Protein AF-A0A1F4JXQ1-F1 (afdb_monomer)

Nearest PDB structures (foldseek):
  8jxk-assembly1_F-2  TM=6.698E-01  e=3.945E+00  Mycobacterium tuberculosis H37Rv

pLDDT: mean 74.4, std 18.92, range [38.19, 95.81]

Mean predicted aligned error: 10.13 Å

Solvent-accessible surface area (backbone atoms only — not comparable to full-atom values): 5603 Å² total; per-residue (Å²): 131,88,80,76,79,72,71,63,56,86,61,72,87,81,35,60,52,52,92,48,87,88,56,76,74,72,78,67,48,40,92,84,55,50,71,39,52,51,43,36,40,54,39,27,51,43,52,54,52,44,55,50,26,51,56,33,46,74,44,90,49,69,68,46,28,52,51,16,55,56,46,44,71,54,41,54,61,49,47,56,49,40,52,58,50,42,72,74,42,47,87,92,70,129

Structure (mmCIF, N/CA/C/O backbone):
data_AF-A0A1F4JXQ1-F1
#
_entry.id   AF-A0A1F4JXQ1-F1
#
loop_
_atom_site.group_PDB
_atom_site.id
_atom_site.type_symbol
_atom_site.label_atom_id
_atom_site.label_alt_id
_atom_site.label_comp_id
_atom_site.label_asym_id
_atom_site.label_entity_id
_atom_site.label_seq_id
_atom_site.pdbx_PDB_ins_code
_atom_site.Cartn_x
_atom_site.Cartn_y
_atom_site.Cartn_z
_atom_site.occupancy
_atom_site.B_iso_or_equiv
_atom_site.auth_seq_id
_atom_site.auth_comp_id
_atom_site.auth_asym_id
_atom_site.auth_atom_id
_atom_site.pdbx_PDB_model_num
ATOM 1 N N . MET A 1 1 ? 37.024 -8.362 -6.086 1.00 39.56 1 MET A N 1
ATOM 2 C CA . MET A 1 1 ? 35.697 -7.782 -5.795 1.00 39.56 1 MET A CA 1
ATOM 3 C C . MET A 1 1 ? 34.737 -8.943 -5.632 1.00 39.56 1 MET A C 1
ATOM 5 O O . MET A 1 1 ? 34.542 -9.677 -6.591 1.00 39.56 1 MET A O 1
ATOM 9 N N . VAL A 1 2 ? 34.265 -9.198 -4.412 1.00 38.19 2 VAL A N 1
ATOM 10 C CA . VAL A 1 2 ? 33.333 -10.301 -4.142 1.00 38.19 2 VAL A CA 1
ATOM 11 C C . VAL A 1 2 ? 31.972 -9.876 -4.679 1.00 38.19 2 VAL A C 1
ATOM 13 O O . VAL A 1 2 ? 31.349 -8.968 -4.140 1.00 38.19 2 VAL A O 1
ATOM 16 N N . SER A 1 3 ? 31.563 -10.480 -5.792 1.00 40.47 3 SER A N 1
ATOM 17 C CA . SER A 1 3 ? 30.215 -10.341 -6.329 1.00 40.47 3 SER A CA 1
ATOM 18 C C . SER A 1 3 ? 29.314 -11.222 -5.470 1.00 40.47 3 SER A C 1
ATOM 20 O O . SER A 1 3 ? 29.279 -12.439 -5.635 1.00 40.47 3 SER A O 1
ATOM 22 N N . THR A 1 4 ? 28.672 -10.635 -4.462 1.00 44.66 4 THR A N 1
ATOM 23 C CA . THR A 1 4 ? 27.606 -11.318 -3.733 1.00 44.66 4 THR A CA 1
ATOM 24 C C . THR A 1 4 ? 26.412 -11.396 -4.673 1.00 44.66 4 THR A C 1
ATOM 26 O O . THR A 1 4 ? 25.685 -10.417 -4.838 1.00 44.66 4 THR A O 1
ATOM 29 N N . THR A 1 5 ? 26.232 -12.546 -5.318 1.00 49.28 5 THR A N 1
ATOM 30 C CA . THR A 1 5 ? 24.953 -12.960 -5.896 1.00 49.28 5 THR A CA 1
ATOM 31 C C . THR A 1 5 ? 23.957 -13.040 -4.747 1.00 49.28 5 THR A C 1
ATOM 33 O O . THR A 1 5 ? 23.841 -14.075 -4.093 1.00 49.28 5 THR A O 1
ATOM 36 N N . ALA A 1 6 ? 23.337 -11.905 -4.423 1.00 54.12 6 ALA A N 1
ATOM 37 C CA . ALA A 1 6 ? 22.273 -11.841 -3.441 1.00 54.12 6 ALA A CA 1
ATOM 38 C C . ALA A 1 6 ? 21.152 -12.743 -3.958 1.00 54.12 6 ALA A C 1
ATOM 40 O O . ALA A 1 6 ? 20.567 -12.482 -5.010 1.00 54.12 6 ALA A O 1
ATOM 41 N N . GLU A 1 7 ? 20.941 -13.856 -3.264 1.00 45.72 7 GLU A N 1
ATOM 42 C CA . GLU A 1 7 ? 19.823 -14.757 -3.499 1.00 45.72 7 GLU A CA 1
ATOM 43 C C . GLU A 1 7 ? 18.532 -13.917 -3.567 1.00 45.72 7 GLU A C 1
ATOM 45 O O . GLU A 1 7 ? 18.373 -13.020 -2.731 1.00 45.72 7 GLU A O 1
ATOM 50 N N . PRO A 1 8 ? 17.646 -14.121 -4.566 1.00 50.62 8 PRO A N 1
ATOM 51 C CA . PRO A 1 8 ? 16.440 -13.313 -4.695 1.00 50.62 8 PRO A CA 1
ATOM 52 C C . PRO A 1 8 ? 15.662 -13.370 -3.385 1.00 50.62 8 PRO A C 1
ATOM 54 O O . PRO A 1 8 ? 15.271 -14.452 -2.939 1.00 50.62 8 PRO A O 1
ATOM 57 N N . ILE A 1 9 ? 15.467 -12.212 -2.754 1.00 52.69 9 ILE A N 1
ATOM 58 C CA . ILE A 1 9 ? 14.721 -12.124 -1.503 1.00 52.69 9 ILE A CA 1
ATOM 59 C C . ILE A 1 9 ? 13.296 -12.566 -1.832 1.00 52.69 9 ILE A C 1
ATOM 61 O O . ILE A 1 9 ? 12.572 -11.885 -2.559 1.00 52.69 9 ILE A O 1
ATOM 65 N N . ARG A 1 10 ? 12.914 -13.753 -1.352 1.00 49.12 10 ARG A N 1
ATOM 66 C CA . ARG A 1 10 ? 11.554 -14.268 -1.497 1.00 49.12 10 ARG A CA 1
ATOM 67 C C . ARG A 1 10 ? 10.628 -13.376 -0.688 1.00 49.12 10 ARG A C 1
ATOM 69 O O . ARG A 1 10 ? 10.640 -13.436 0.538 1.00 49.12 10 ARG A O 1
ATOM 76 N N . LEU A 1 11 ? 9.848 -12.559 -1.380 1.00 51.19 11 LEU A N 1
ATOM 77 C CA . LEU A 1 11 ? 8.803 -11.757 -0.767 1.00 51.19 11 LEU A CA 1
ATOM 78 C C . LEU A 1 11 ? 7.439 -12.404 -0.931 1.00 51.19 11 LEU A C 1
ATOM 80 O O . LEU A 1 11 ? 7.178 -13.110 -1.907 1.00 51.19 11 LEU A O 1
ATOM 84 N N . ASP A 1 12 ? 6.607 -12.153 0.076 1.00 51.72 12 ASP A N 1
ATOM 85 C CA . ASP A 1 12 ? 5.267 -12.688 0.244 1.00 51.72 12 ASP A CA 1
ATOM 86 C C . ASP A 1 12 ? 4.466 -12.632 -1.058 1.00 51.72 12 ASP A C 1
ATOM 88 O O . ASP A 1 12 ? 4.092 -11.571 -1.553 1.00 51.72 12 ASP A O 1
ATOM 92 N N . ALA A 1 13 ? 4.149 -13.812 -1.593 1.00 45.75 13 ALA A N 1
ATOM 93 C CA . ALA A 1 13 ? 3.439 -13.998 -2.859 1.00 45.75 13 ALA A CA 1
ATOM 94 C C . ALA A 1 13 ? 2.013 -13.410 -2.883 1.00 45.75 13 ALA A C 1
ATOM 96 O O . ALA A 1 13 ? 1.326 -13.528 -3.892 1.00 45.75 13 ALA A O 1
ATOM 97 N N . GLY A 1 14 ? 1.550 -12.819 -1.778 1.00 48.31 14 GLY A N 1
ATOM 98 C CA . GLY A 1 14 ? 0.231 -12.206 -1.687 1.00 48.31 14 GLY A CA 1
ATOM 99 C C . GLY A 1 14 ? 0.209 -10.691 -1.907 1.00 48.31 14 GLY A C 1
ATOM 100 O O . GLY A 1 14 ? -0.883 -10.131 -1.979 1.00 48.31 14 GLY A O 1
ATOM 101 N N . THR A 1 15 ? 1.356 -10.003 -1.929 1.00 52.75 15 THR A N 1
ATOM 102 C CA . THR A 1 15 ? 1.424 -8.534 -2.105 1.00 52.75 15 THR A CA 1
ATOM 103 C C . THR A 1 15 ? 1.556 -8.111 -3.566 1.00 52.75 15 THR A C 1
ATOM 105 O O . THR A 1 15 ? 1.918 -6.985 -3.888 1.00 52.75 15 THR A O 1
ATOM 108 N N . ASN A 1 16 ? 1.248 -9.033 -4.467 1.00 53.06 16 ASN A N 1
ATOM 109 C CA . ASN A 1 16 ? 1.118 -8.826 -5.894 1.00 53.06 16 ASN A CA 1
ATOM 110 C C . ASN A 1 16 ? -0.227 -8.167 -6.209 1.00 53.06 16 ASN A C 1
ATOM 112 O O . ASN A 1 16 ? -1.096 -8.729 -6.875 1.00 53.06 16 ASN A O 1
ATOM 116 N N . THR A 1 17 ? -0.418 -6.944 -5.747 1.00 50.84 17 THR A N 1
ATOM 117 C CA . THR A 1 17 ? -1.420 -6.068 -6.340 1.00 50.84 17 THR A CA 1
ATOM 118 C C . THR A 1 17 ? -0.942 -5.667 -7.728 1.00 50.84 17 THR A C 1
ATOM 120 O O . THR A 1 17 ? -0.414 -4.580 -7.953 1.00 50.84 17 THR A O 1
ATOM 123 N N . ASN A 1 18 ? -1.030 -6.615 -8.654 1.00 53.50 18 ASN A N 1
ATOM 124 C CA . ASN A 1 18 ? -0.639 -6.422 -10.029 1.00 53.50 18 ASN A CA 1
ATOM 125 C C . ASN A 1 18 ? -1.488 -5.274 -10.593 1.00 53.50 18 ASN A C 1
ATOM 127 O O . ASN A 1 18 ? -2.676 -5.464 -10.852 1.00 53.50 18 ASN A O 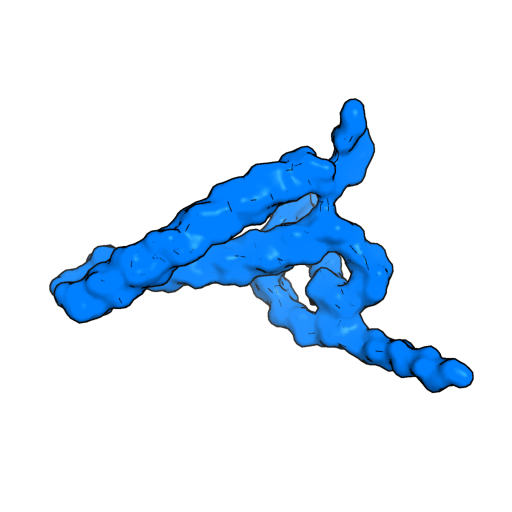1
ATOM 131 N N . TRP A 1 19 ? -0.879 -4.110 -10.845 1.00 60.09 19 TRP A N 1
ATOM 132 C CA . TRP A 1 19 ? -1.517 -3.041 -11.629 1.00 60.09 19 TRP A CA 1
ATOM 133 C C . TRP A 1 19 ? -1.961 -3.543 -13.017 1.00 60.09 19 TRP A C 1
ATOM 135 O O . TRP A 1 19 ? -2.869 -2.986 -13.630 1.00 60.09 19 TRP A O 1
ATOM 145 N N . HIS A 1 20 ? -1.395 -4.665 -13.477 1.00 53.56 20 HIS A N 1
ATOM 146 C CA . HIS A 1 20 ? -1.868 -5.437 -14.618 1.00 53.56 20 HIS A CA 1
ATOM 147 C C . HIS A 1 20 ? -2.456 -6.789 -14.189 1.00 53.56 20 HIS A C 1
ATOM 149 O O . HIS A 1 20 ? -1.727 -7.758 -13.984 1.00 53.56 20 HIS A O 1
ATOM 155 N N . LEU A 1 21 ? -3.788 -6.894 -14.154 1.00 50.22 21 LEU A N 1
ATOM 156 C CA . LEU A 1 21 ? -4.522 -8.131 -13.820 1.00 50.22 21 LEU A CA 1
ATOM 157 C C . LEU A 1 21 ? -4.181 -9.336 -14.723 1.00 50.22 21 LEU A C 1
ATOM 159 O O . LEU A 1 21 ? -4.466 -10.475 -14.365 1.00 50.22 21 LEU A O 1
ATOM 163 N N . SER A 1 22 ? -3.585 -9.095 -15.894 1.00 52.03 22 SER A N 1
ATOM 164 C CA . SER A 1 22 ? -3.179 -10.123 -16.859 1.00 52.03 22 SER A CA 1
ATOM 165 C C . SER A 1 22 ? -1.732 -10.603 -16.706 1.00 52.03 22 SER A C 1
ATOM 167 O O . SER A 1 22 ? -1.334 -11.533 -17.406 1.00 52.03 22 SER A O 1
ATOM 169 N N . ALA A 1 23 ? -0.921 -9.966 -15.857 1.00 47.94 23 ALA A N 1
ATOM 170 C CA . ALA A 1 23 ? 0.487 -10.313 -15.693 1.00 47.94 23 ALA A CA 1
ATOM 171 C C . ALA A 1 23 ? 0.675 -11.357 -14.584 1.00 47.94 23 ALA A C 1
ATOM 173 O O . ALA A 1 23 ? 0.025 -11.306 -13.537 1.00 47.94 23 ALA A O 1
ATOM 174 N N . ALA A 1 24 ? 1.587 -12.307 -14.808 1.00 50.00 24 ALA A N 1
ATOM 175 C CA . ALA A 1 24 ? 2.030 -13.201 -13.747 1.00 50.00 24 ALA A CA 1
ATOM 176 C C . ALA A 1 24 ? 2.635 -12.364 -12.602 1.00 50.00 24 ALA A C 1
ATOM 178 O O . ALA A 1 24 ? 3.310 -11.373 -12.889 1.00 50.00 24 ALA A O 1
ATOM 179 N N . PRO A 1 25 ? 2.419 -12.739 -11.327 1.00 51.31 25 PRO A N 1
ATOM 180 C CA . PRO A 1 25 ? 3.016 -12.042 -10.193 1.00 51.31 25 PRO A CA 1
ATOM 181 C C . PRO A 1 25 ? 4.529 -11.990 -10.386 1.00 51.31 25 PRO A C 1
ATOM 183 O O . PRO A 1 25 ? 5.184 -13.035 -10.442 1.00 51.31 25 PRO A O 1
ATOM 186 N N . VAL A 1 26 ? 5.091 -10.793 -10.532 1.00 51.84 26 VAL A N 1
ATOM 187 C CA . VAL A 1 26 ? 6.543 -10.657 -10.599 1.00 51.84 26 VAL A CA 1
ATOM 188 C C . VAL A 1 26 ? 7.067 -11.000 -9.206 1.00 51.84 26 VAL A C 1
ATOM 190 O O . VAL A 1 26 ? 6.553 -10.517 -8.200 1.00 51.84 26 VAL A O 1
ATOM 193 N N . ALA A 1 27 ? 8.069 -11.873 -9.120 1.00 50.78 27 ALA A N 1
ATOM 194 C CA . ALA A 1 27 ? 8.823 -12.067 -7.888 1.00 50.78 27 ALA A CA 1
ATOM 195 C C . ALA A 1 27 ? 9.628 -10.780 -7.633 1.00 50.78 27 ALA A C 1
ATOM 197 O O . ALA A 1 27 ? 10.786 -10.664 -8.035 1.00 50.78 27 ALA A O 1
ATOM 198 N N . VAL A 1 28 ? 8.979 -9.759 -7.069 1.00 57.91 28 VAL A N 1
ATOM 199 C CA . VAL A 1 28 ? 9.555 -8.419 -6.944 1.00 57.91 28 VAL A CA 1
ATOM 200 C C . VAL A 1 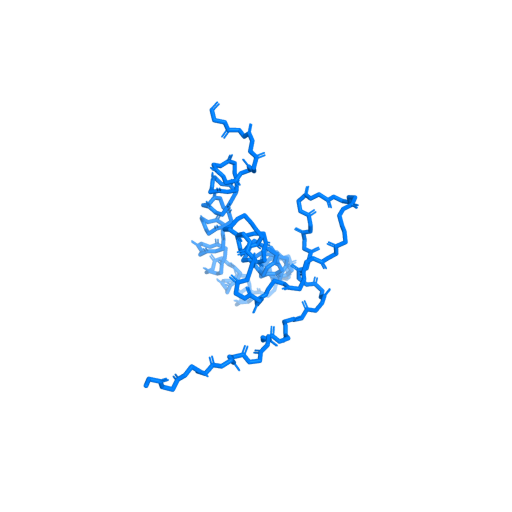28 ? 10.505 -8.392 -5.760 1.00 57.91 28 VAL A C 1
ATOM 202 O O . VAL A 1 28 ? 10.114 -8.001 -4.678 1.00 57.91 28 VAL A O 1
ATOM 205 N N . LEU A 1 29 ? 11.733 -8.858 -5.979 1.00 54.59 29 LEU A N 1
ATOM 206 C CA . LEU A 1 29 ? 12.998 -8.388 -5.388 1.00 54.59 29 LEU A CA 1
ATOM 207 C C . LEU A 1 29 ? 14.179 -9.173 -6.007 1.00 54.59 29 LEU A C 1
ATOM 209 O O . LEU A 1 29 ? 15.156 -9.514 -5.339 1.00 54.59 29 LEU A O 1
ATOM 213 N N . ASN A 1 30 ? 14.114 -9.483 -7.307 1.00 57.22 30 ASN A N 1
ATOM 214 C CA . ASN A 1 30 ? 15.330 -9.791 -8.059 1.00 57.22 30 ASN A CA 1
ATOM 215 C C . ASN A 1 30 ? 15.967 -8.477 -8.550 1.00 57.22 30 A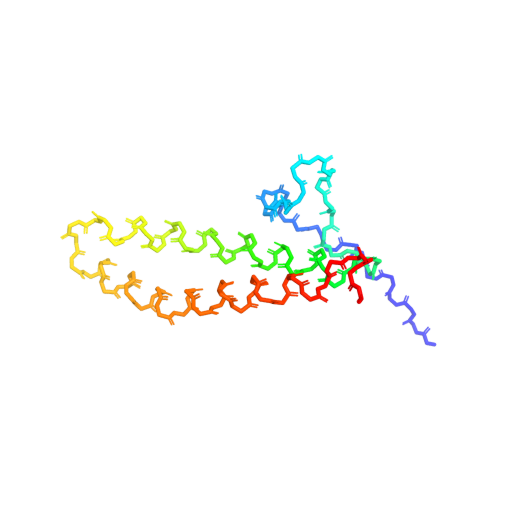SN A C 1
ATOM 217 O O . ASN A 1 30 ? 15.293 -7.449 -8.687 1.00 57.22 30 ASN A O 1
ATOM 221 N N . ALA A 1 31 ? 17.277 -8.496 -8.802 1.00 60.88 31 ALA A N 1
ATOM 222 C CA . ALA A 1 31 ? 18.003 -7.320 -9.289 1.00 60.88 31 ALA A CA 1
ATOM 223 C C . ALA A 1 31 ? 17.442 -6.783 -10.623 1.00 60.88 31 ALA A C 1
ATOM 225 O O . ALA A 1 31 ? 17.566 -5.589 -10.894 1.00 60.88 31 ALA A O 1
ATOM 226 N N . ASP A 1 32 ? 16.776 -7.649 -11.391 1.00 67.56 32 ASP A N 1
ATOM 227 C CA . ASP A 1 32 ? 16.236 -7.372 -12.725 1.00 67.56 32 ASP A CA 1
ATOM 228 C C . ASP A 1 32 ? 14.843 -6.714 -12.718 1.00 67.56 32 ASP A C 1
ATOM 230 O O . ASP A 1 32 ? 14.354 -6.301 -13.767 1.00 67.56 32 ASP A O 1
ATOM 234 N N . SER A 1 33 ? 14.188 -6.606 -11.556 1.00 71.25 33 SER A N 1
ATOM 235 C CA . SER A 1 33 ? 12.864 -5.981 -11.431 1.00 71.25 33 SER A CA 1
ATOM 236 C C . SER A 1 33 ? 12.902 -4.501 -11.816 1.00 71.25 33 SER A C 1
ATOM 238 O O . SER A 1 33 ? 13.807 -3.768 -11.393 1.00 71.25 33 SER A O 1
ATOM 240 N N . SER A 1 34 ? 11.903 -4.051 -12.584 1.00 78.19 34 SER A N 1
ATOM 241 C CA . SER A 1 34 ? 11.793 -2.648 -12.990 1.00 78.19 34 SER A CA 1
ATOM 242 C C . SER A 1 34 ? 11.432 -1.747 -11.803 1.00 78.19 34 SER A C 1
ATOM 244 O O . SER A 1 34 ? 10.957 -2.208 -10.762 1.00 78.19 34 SER A O 1
ATOM 246 N N . LEU A 1 35 ? 11.635 -0.433 -11.947 1.00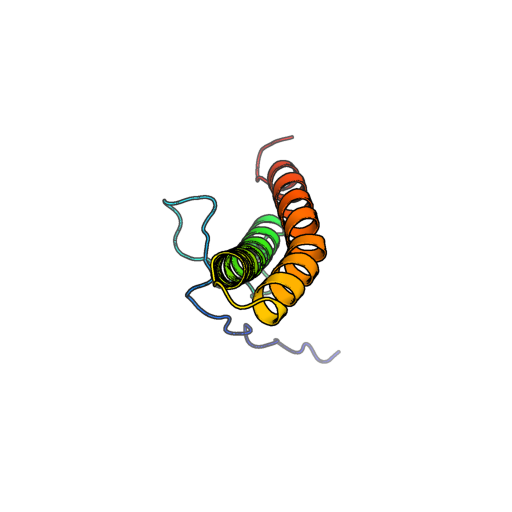 82.50 35 LEU A N 1
ATOM 247 C CA . LEU A 1 35 ? 11.187 0.530 -10.935 1.00 82.50 35 LEU A CA 1
ATOM 248 C C . LEU A 1 35 ? 9.666 0.448 -10.717 1.00 82.50 35 LEU A C 1
ATOM 250 O O . LEU A 1 35 ? 9.214 0.508 -9.577 1.00 82.50 35 LEU A O 1
ATOM 254 N N . HIS A 1 36 ? 8.903 0.254 -11.793 1.00 83.06 36 HIS A N 1
ATOM 255 C CA . HIS A 1 36 ? 7.453 0.098 -11.741 1.00 83.06 36 HIS A CA 1
ATOM 256 C C . HIS A 1 36 ? 7.041 -1.122 -10.909 1.00 83.06 36 HIS A C 1
ATOM 258 O O . HIS A 1 36 ? 6.201 -1.000 -10.023 1.00 83.06 36 HIS A O 1
ATOM 264 N N . ASP A 1 37 ? 7.698 -2.269 -11.110 1.00 76.38 37 ASP A N 1
ATOM 265 C CA . ASP A 1 37 ? 7.409 -3.492 -10.349 1.00 76.38 37 ASP A CA 1
ATOM 266 C C . ASP A 1 37 ? 7.668 -3.295 -8.849 1.00 76.38 37 ASP A C 1
ATOM 268 O O . ASP A 1 37 ? 6.880 -3.719 -8.003 1.00 76.38 37 ASP A O 1
ATOM 272 N N . ARG A 1 38 ? 8.758 -2.599 -8.504 1.00 79.38 38 ARG A N 1
ATOM 273 C CA . ARG A 1 38 ? 9.107 -2.277 -7.110 1.00 79.38 38 ARG A CA 1
ATOM 274 C C . ARG A 1 38 ? 8.092 -1.332 -6.470 1.00 79.38 38 ARG A C 1
ATOM 276 O O . ARG A 1 38 ? 7.738 -1.528 -5.310 1.00 79.38 38 ARG A O 1
ATOM 283 N N . LEU A 1 39 ? 7.608 -0.337 -7.213 1.00 84.62 39 LEU A N 1
ATOM 284 C CA . LEU A 1 39 ? 6.549 0.561 -6.749 1.00 84.62 39 LEU A CA 1
ATOM 285 C C . LEU A 1 39 ? 5.218 -0.176 -6.571 1.00 84.62 39 LEU A C 1
ATOM 287 O O . LEU A 1 39 ? 4.558 0.042 -5.559 1.00 84.62 39 LEU A O 1
ATOM 291 N N . ALA A 1 40 ? 4.872 -1.089 -7.482 1.00 79.44 40 ALA A N 1
ATOM 292 C CA . ALA A 1 40 ? 3.672 -1.920 -7.380 1.00 79.44 40 ALA A CA 1
ATOM 293 C C . ALA A 1 40 ? 3.688 -2.779 -6.107 1.00 79.44 40 ALA A C 1
ATOM 295 O O . ALA A 1 40 ? 2.677 -2.897 -5.416 1.00 79.44 40 ALA A O 1
ATOM 296 N N . TYR A 1 41 ? 4.854 -3.329 -5.754 1.00 79.38 41 TYR A N 1
ATOM 297 C CA . TYR A 1 41 ? 5.032 -4.071 -4.508 1.00 79.38 41 TYR A CA 1
ATOM 298 C C . TYR A 1 41 ? 4.843 -3.188 -3.264 1.00 79.38 41 TYR A C 1
ATOM 300 O O . TYR A 1 41 ? 4.114 -3.557 -2.341 1.00 79.38 41 TYR A O 1
ATOM 308 N N . CYS A 1 42 ? 5.469 -2.007 -3.239 1.00 83.88 42 CYS A N 1
ATOM 309 C CA . CYS A 1 42 ? 5.291 -1.050 -2.145 1.00 83.88 42 CYS A CA 1
ATOM 310 C C . CYS A 1 42 ? 3.830 -0.605 -2.010 1.00 83.88 42 CYS A C 1
ATOM 312 O O . CYS A 1 42 ? 3.336 -0.492 -0.889 1.00 83.88 42 CYS A O 1
ATOM 314 N N . TRP A 1 43 ? 3.139 -0.395 -3.134 1.00 86.69 43 TRP A N 1
ATOM 315 C CA . TRP A 1 43 ? 1.715 -0.071 -3.156 1.00 86.69 43 TRP A CA 1
ATOM 316 C C . TRP A 1 43 ? 0.895 -1.200 -2.541 1.00 86.69 43 TRP A C 1
ATOM 318 O O . TRP A 1 43 ? 0.149 -0.950 -1.605 1.00 86.69 43 TRP A O 1
ATOM 328 N N . GLY A 1 44 ? 1.128 -2.453 -2.939 1.00 81.44 44 GLY A N 1
ATOM 329 C CA . GLY A 1 44 ? 0.426 -3.602 -2.365 1.00 81.44 44 GLY A CA 1
ATOM 330 C C . GLY A 1 44 ? 0.606 -3.762 -0.859 1.00 81.44 44 GLY A C 1
ATOM 331 O O . GLY A 1 44 ? -0.337 -4.132 -0.157 1.00 81.44 44 GLY A O 1
ATOM 332 N N . LEU A 1 45 ? 1.801 -3.471 -0.335 1.00 84.12 45 LEU A N 1
ATOM 333 C CA . LEU A 1 45 ? 2.024 -3.435 1.111 1.00 84.12 45 LEU A CA 1
ATOM 334 C C . LEU A 1 45 ? 1.225 -2.305 1.763 1.00 84.12 45 LEU A C 1
ATOM 336 O O . LEU A 1 45 ? 0.543 -2.545 2.756 1.00 84.12 45 LEU A O 1
ATOM 340 N N . ALA A 1 46 ? 1.301 -1.096 1.204 1.00 88.44 46 ALA A N 1
ATOM 341 C CA . ALA A 1 46 ? 0.600 0.070 1.728 1.00 88.44 46 ALA A CA 1
ATOM 342 C C . ALA A 1 46 ? -0.926 -0.127 1.713 1.00 88.44 46 ALA A C 1
ATOM 344 O O . ALA A 1 46 ? -1.565 0.136 2.727 1.00 88.44 46 ALA A O 1
ATOM 345 N N . SER A 1 47 ? -1.496 -0.687 0.641 1.00 86.50 47 SER A N 1
ATOM 346 C CA . SER A 1 47 ? -2.934 -0.964 0.526 1.00 86.50 47 SER A CA 1
ATOM 347 C C . SER A 1 47 ? -3.421 -1.964 1.572 1.00 86.50 47 SER A C 1
ATOM 349 O O . SER A 1 47 ? -4.506 -1.817 2.113 1.00 86.50 47 SER A O 1
ATOM 351 N N . ARG A 1 48 ? -2.611 -2.961 1.942 1.00 87.25 48 ARG A N 1
ATOM 352 C CA . ARG A 1 48 ? -2.980 -3.874 3.038 1.00 87.25 48 ARG A CA 1
ATOM 353 C C . ARG A 1 48 ? -2.984 -3.188 4.398 1.00 87.25 48 ARG A C 1
ATOM 355 O O . ARG A 1 48 ? -3.787 -3.533 5.260 1.00 87.25 48 ARG A O 1
ATOM 362 N N . VAL A 1 49 ? -2.054 -2.259 4.622 1.00 89.62 49 VAL A N 1
ATOM 363 C CA . VAL A 1 49 ? -2.051 -1.456 5.851 1.00 89.62 49 VAL A CA 1
ATOM 364 C C . VAL A 1 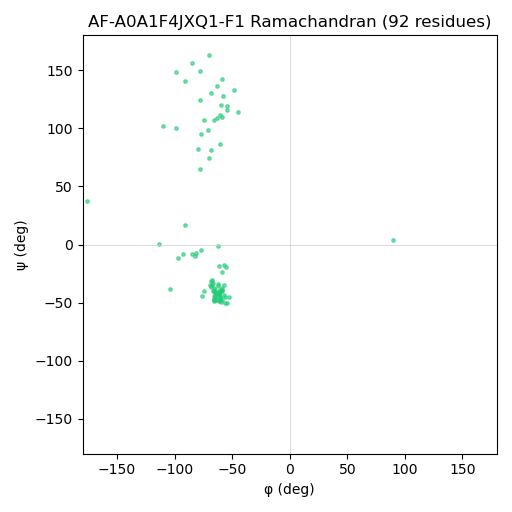49 ? -3.267 -0.526 5.865 1.00 89.62 49 VAL A C 1
ATOM 366 O O . VAL A 1 49 ? -3.860 -0.338 6.925 1.00 89.62 49 VAL A O 1
ATOM 369 N N . ASP A 1 50 ? -3.680 -0.016 4.707 1.00 91.81 50 ASP A N 1
ATOM 370 C CA . ASP A 1 50 ? -4.914 0.757 4.529 1.00 91.81 50 ASP A CA 1
ATOM 371 C C . ASP A 1 50 ? -6.161 -0.067 4.880 1.00 91.81 50 ASP A C 1
ATOM 373 O O . ASP A 1 50 ? -6.953 0.345 5.724 1.00 91.81 50 ASP A O 1
ATOM 377 N N . ASP A 1 51 ? -6.268 -1.302 4.375 1.00 90.12 51 ASP A N 1
ATOM 378 C CA . ASP A 1 51 ? -7.361 -2.223 4.719 1.00 90.12 51 ASP A CA 1
ATOM 379 C C . ASP A 1 51 ? -7.451 -2.473 6.236 1.00 90.12 51 ASP A C 1
ATOM 381 O O . ASP A 1 51 ? -8.537 -2.465 6.825 1.00 90.12 51 ASP A O 1
ATOM 385 N N . ILE A 1 52 ? -6.303 -2.675 6.897 1.00 90.88 52 ILE A N 1
ATOM 386 C CA . ILE A 1 52 ? -6.233 -2.834 8.359 1.00 90.88 52 ILE A CA 1
ATOM 387 C C . ILE A 1 52 ? -6.660 -1.540 9.056 1.00 90.88 52 ILE A C 1
ATOM 389 O O . ILE A 1 52 ? -7.390 -1.584 10.045 1.00 90.88 52 ILE A O 1
ATOM 393 N N . THR A 1 53 ? -6.225 -0.391 8.549 1.00 93.50 53 THR A N 1
ATOM 394 C CA . THR A 1 53 ? -6.580 0.925 9.090 1.00 93.50 53 THR A CA 1
ATOM 395 C C . THR A 1 53 ? -8.088 1.145 9.021 1.00 93.50 53 THR A C 1
ATOM 397 O O . THR A 1 53 ? -8.708 1.477 10.034 1.00 93.50 53 THR A O 1
ATOM 400 N N . HIS A 1 54 ? -8.701 0.850 7.875 1.00 92.25 54 HIS A N 1
ATOM 401 C CA . HIS A 1 54 ? -10.146 0.904 7.697 1.00 92.25 54 HIS A CA 1
ATOM 402 C C . HIS A 1 54 ? -10.870 -0.065 8.639 1.00 92.25 54 HIS A C 1
ATOM 404 O O . HIS A 1 54 ? -11.827 0.321 9.313 1.00 92.25 54 HIS A O 1
ATOM 410 N N . PHE A 1 55 ? -10.379 -1.304 8.750 1.00 92.62 55 PHE A N 1
ATOM 411 C CA . PHE A 1 55 ? -10.915 -2.289 9.686 1.00 92.62 55 PHE A CA 1
ATOM 412 C C . PHE A 1 55 ? -10.899 -1.765 11.128 1.00 92.62 55 PHE A C 1
ATOM 414 O O . PHE A 1 55 ? -11.901 -1.877 11.828 1.00 92.62 55 PHE A O 1
ATOM 421 N N . LEU A 1 56 ? -9.806 -1.147 11.576 1.00 92.06 56 LEU A N 1
ATOM 422 C CA . LEU A 1 56 ? -9.716 -0.563 12.916 1.00 92.06 56 LEU A CA 1
ATOM 423 C C . LEU A 1 56 ? -10.671 0.628 13.097 1.00 92.06 56 LEU A C 1
ATOM 425 O O . LEU A 1 56 ? -11.273 0.765 14.161 1.00 92.06 56 LEU A O 1
ATOM 429 N N . ALA A 1 57 ? -10.856 1.453 12.064 1.00 90.88 57 ALA A N 1
ATOM 430 C CA . ALA A 1 57 ? -11.713 2.638 12.114 1.00 90.88 57 ALA A CA 1
ATOM 431 C C . ALA A 1 57 ? -13.211 2.314 12.244 1.00 90.88 57 ALA A C 1
ATOM 433 O O . ALA A 1 57 ? -13.950 3.098 12.840 1.00 90.88 57 ALA A O 1
ATOM 434 N N . VAL A 1 58 ? -13.673 1.184 11.695 1.00 92.31 58 VAL A N 1
ATOM 435 C CA . VAL A 1 58 ? -15.095 0.788 11.754 1.00 92.31 58 VAL A CA 1
ATOM 436 C C . VAL A 1 58 ? -15.496 0.126 13.078 1.00 92.31 58 VAL A C 1
ATOM 438 O O . VAL A 1 58 ? -16.683 -0.114 13.308 1.00 92.31 58 VAL A O 1
ATOM 441 N N . HIS A 1 59 ? -14.539 -0.168 13.963 1.00 88.88 59 HIS A N 1
ATOM 442 C CA . HIS A 1 59 ? -14.834 -0.707 15.290 1.00 88.88 59 HIS A CA 1
ATOM 443 C C . HIS A 1 59 ? -15.311 0.390 16.249 1.00 88.88 59 HIS A C 1
ATOM 445 O O . HIS A 1 59 ? -14.896 1.541 16.180 1.00 88.88 59 HIS A O 1
ATOM 451 N N . THR A 1 60 ? -16.173 0.020 17.198 1.00 81.69 60 THR A N 1
ATOM 452 C CA . THR A 1 60 ? -16.757 0.949 18.185 1.00 81.69 60 THR A CA 1
ATOM 453 C C . THR A 1 60 ? -15.810 1.330 19.328 1.00 81.69 60 THR A C 1
ATOM 455 O O . THR A 1 60 ? -16.178 2.136 20.181 1.00 81.69 60 THR A O 1
ATOM 458 N N . ASP A 1 61 ? -14.619 0.732 19.388 1.00 95.81 61 ASP A N 1
ATOM 459 C CA . ASP A 1 61 ? -13.620 1.026 20.415 1.00 95.81 61 ASP A CA 1
ATOM 460 C C . ASP A 1 61 ? -12.888 2.341 20.102 1.00 95.81 61 ASP A C 1
ATOM 462 O O . ASP A 1 61 ? -12.313 2.520 19.026 1.00 95.81 61 ASP A O 1
ATOM 466 N N . GLN A 1 62 ? -12.905 3.273 21.059 1.00 93.69 62 GLN A N 1
ATOM 467 C CA . GLN A 1 62 ? -12.339 4.609 20.877 1.00 93.69 62 GLN A CA 1
ATOM 468 C C . GLN A 1 62 ? -10.810 4.601 20.717 1.00 93.69 62 GLN A C 1
ATOM 470 O O . GLN A 1 62 ? -10.272 5.447 20.000 1.00 93.69 62 GLN A O 1
ATOM 475 N N . GLU A 1 63 ? -10.099 3.686 21.374 1.00 95.06 63 GLU A N 1
ATOM 476 C CA . GLU A 1 63 ? -8.641 3.599 21.266 1.00 95.06 63 GLU A CA 1
ATOM 477 C C . GLU A 1 63 ? -8.240 2.999 19.915 1.00 95.06 63 GLU A C 1
ATOM 479 O O . GLU A 1 63 ? -7.343 3.529 19.257 1.00 95.06 63 GLU A O 1
ATOM 484 N N . LEU A 1 64 ? -8.963 1.978 19.437 1.00 94.19 64 LEU A N 1
ATOM 485 C CA . LEU A 1 64 ? -8.754 1.439 18.086 1.00 94.19 64 LEU A CA 1
ATOM 486 C C . LEU A 1 64 ? -9.014 2.491 17.008 1.00 94.19 64 LEU A C 1
ATOM 488 O O . LEU A 1 64 ? -8.219 2.624 16.079 1.00 94.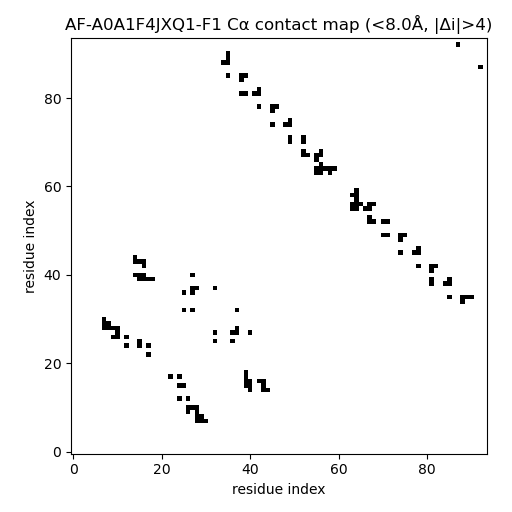19 64 LEU A O 1
ATOM 492 N N . TRP A 1 65 ? -10.065 3.296 17.169 1.00 94.25 65 TRP A N 1
ATOM 493 C CA . TRP A 1 65 ? -10.351 4.393 16.250 1.00 94.25 65 TRP A CA 1
ATOM 494 C C . TRP A 1 65 ? -9.223 5.437 16.217 1.00 94.25 65 TRP A C 1
ATOM 496 O O . TRP A 1 65 ? -8.828 5.893 15.145 1.00 94.25 65 TRP A O 1
ATOM 506 N N . ARG A 1 66 ? -8.638 5.795 17.370 1.00 94.06 66 ARG A N 1
ATOM 507 C CA . ARG A 1 66 ? -7.495 6.729 17.420 1.00 94.06 66 ARG A CA 1
ATOM 508 C C . ARG A 1 66 ? -6.259 6.169 16.728 1.00 94.06 66 ARG A C 1
ATOM 510 O O . ARG A 1 66 ? -5.582 6.906 16.013 1.00 94.06 66 ARG A O 1
ATOM 517 N N . VAL A 1 67 ? -5.968 4.883 16.931 1.00 94.69 67 VAL A N 1
ATOM 518 C CA . VAL A 1 67 ? -4.870 4.200 16.233 1.00 94.69 67 VAL A CA 1
ATOM 519 C C . VAL A 1 67 ? -5.122 4.203 14.728 1.00 94.69 67 VAL A C 1
ATOM 521 O O . VAL A 1 67 ? -4.208 4.522 13.971 1.00 94.69 67 VAL A O 1
ATOM 524 N N . ALA A 1 68 ? -6.357 3.940 14.298 1.00 94.25 68 ALA A N 1
ATOM 525 C CA . ALA A 1 68 ? -6.731 4.012 12.893 1.00 94.25 68 ALA A CA 1
ATOM 526 C C . ALA A 1 68 ? -6.476 5.410 12.311 1.00 94.25 68 ALA A C 1
ATOM 528 O O . ALA A 1 68 ? -5.804 5.531 11.299 1.00 94.25 68 ALA A O 1
ATOM 529 N N . MET A 1 69 ? -6.906 6.481 12.984 1.00 94.62 69 MET A N 1
ATOM 530 C CA . MET A 1 69 ? -6.656 7.852 12.510 1.00 94.62 69 MET A CA 1
ATOM 531 C C . MET A 1 69 ? -5.165 8.205 12.435 1.00 94.62 69 MET A C 1
ATOM 533 O O . MET A 1 69 ? -4.744 8.942 11.541 1.00 94.62 69 MET A O 1
ATOM 537 N N . LEU A 1 70 ? -4.348 7.674 13.350 1.00 94.75 70 LEU A N 1
ATOM 538 C CA . LEU A 1 70 ? -2.899 7.845 13.283 1.00 94.75 70 LEU A CA 1
ATOM 539 C C . LEU A 1 70 ? -2.317 7.139 12.052 1.00 94.75 70 LEU A C 1
ATOM 541 O O . LEU A 1 70 ? -1.540 7.754 11.326 1.00 94.75 70 LEU A O 1
ATOM 545 N N . LEU A 1 71 ? -2.700 5.884 11.807 1.00 93.56 71 LEU A N 1
ATOM 546 C CA . LEU A 1 71 ? -2.238 5.114 10.649 1.00 93.56 71 LEU A CA 1
ATOM 547 C C . LEU A 1 71 ? -2.705 5.744 9.333 1.00 93.56 71 LEU A C 1
ATOM 549 O O . LEU A 1 71 ? -1.884 5.954 8.444 1.00 93.56 71 LEU A O 1
ATOM 553 N N . GLU A 1 72 ? -3.970 6.151 9.258 1.00 93.88 72 GLU A N 1
ATOM 554 C CA . GLU A 1 72 ? -4.578 6.821 8.104 1.00 93.88 72 GLU A CA 1
ATOM 555 C C . GLU A 1 72 ? -3.756 8.042 7.675 1.00 93.88 72 GLU A C 1
ATOM 557 O O . GLU A 1 72 ? -3.422 8.206 6.503 1.00 93.88 72 GLU A O 1
ATOM 562 N N . SER A 1 73 ? -3.330 8.861 8.646 1.00 94.38 73 SER A N 1
ATOM 563 C CA . SER A 1 73 ? -2.531 10.066 8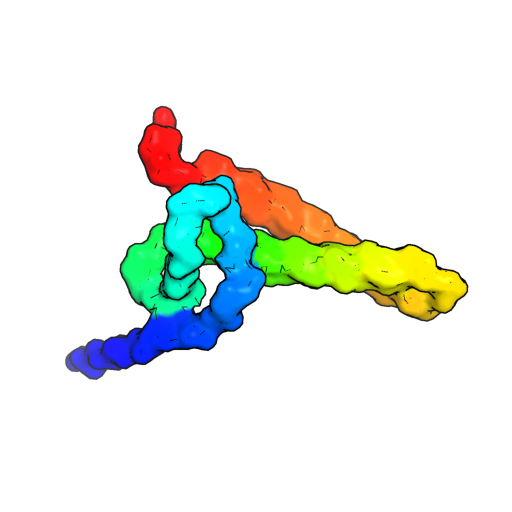.384 1.00 94.38 73 SER A CA 1
ATOM 564 C C . SER A 1 73 ? -1.170 9.793 7.731 1.00 94.38 73 SER A C 1
ATOM 566 O O . SER A 1 73 ? -0.562 10.712 7.183 1.00 94.38 73 SER A O 1
ATOM 568 N N . GLN A 1 74 ? -0.679 8.552 7.803 1.00 93.25 74 GLN A N 1
ATOM 569 C CA . GLN A 1 74 ? 0.593 8.124 7.218 1.00 93.25 74 GLN A CA 1
ATOM 570 C C . GLN A 1 74 ? 0.385 7.306 5.938 1.00 93.25 74 GLN A C 1
ATOM 572 O O . GLN A 1 74 ? 1.143 7.458 4.981 1.00 93.25 74 GLN A O 1
ATOM 577 N N . VAL A 1 75 ? -0.638 6.450 5.910 1.00 93.69 75 VAL A N 1
ATOM 578 C CA . VAL A 1 75 ? -0.902 5.519 4.807 1.00 93.69 75 VAL A CA 1
ATOM 579 C C . VAL A 1 75 ? -1.517 6.235 3.609 1.00 93.69 75 VAL A C 1
ATOM 581 O O . VAL A 1 75 ? -1.028 6.056 2.495 1.00 93.69 75 VAL A O 1
ATOM 584 N N . ALA A 1 76 ? -2.498 7.116 3.823 1.00 91.75 76 ALA A N 1
ATOM 585 C CA . ALA A 1 76 ? -3.149 7.855 2.743 1.00 91.75 76 ALA A CA 1
ATOM 586 C C . ALA A 1 76 ? -2.165 8.671 1.872 1.00 91.75 76 ALA A C 1
ATOM 588 O O . ALA A 1 76 ? -2.180 8.513 0.647 1.00 91.75 76 ALA A O 1
ATOM 589 N N . PRO A 1 77 ? -1.256 9.505 2.430 1.00 94.25 77 PRO A N 1
ATOM 590 C CA . PRO A 1 77 ? -0.284 10.221 1.601 1.00 94.25 77 PRO A CA 1
ATOM 591 C C . PRO A 1 77 ? 0.742 9.288 0.942 1.00 94.25 77 PRO A C 1
ATOM 593 O O . PRO A 1 77 ? 1.208 9.584 -0.159 1.00 94.25 77 PRO A O 1
ATOM 596 N N . LEU A 1 78 ? 1.088 8.163 1.580 1.00 93.25 78 LEU A N 1
ATOM 597 C CA . LEU A 1 78 ? 1.986 7.163 1.001 1.00 93.25 78 LEU A CA 1
ATOM 598 C C . LEU A 1 78 ? 1.357 6.499 -0.230 1.00 93.25 78 LEU A C 1
ATOM 600 O O . LEU A 1 78 ? 2.019 6.408 -1.263 1.00 93.25 78 LEU A O 1
ATOM 604 N N . LEU A 1 79 ? 0.091 6.084 -0.144 1.00 91.69 79 LEU A N 1
ATOM 605 C CA . LEU A 1 79 ? -0.655 5.522 -1.271 1.00 91.69 79 LEU A CA 1
ATOM 606 C C . LEU A 1 79 ? -0.750 6.516 -2.428 1.00 91.69 79 LEU A C 1
ATOM 608 O O . LEU A 1 79 ? -0.356 6.181 -3.543 1.00 91.69 79 LEU A O 1
ATOM 612 N N . ALA A 1 80 ? -1.150 7.759 -2.147 1.00 89.88 80 ALA A N 1
ATOM 613 C CA . ALA A 1 80 ? -1.243 8.804 -3.164 1.00 89.88 80 ALA A CA 1
ATOM 614 C C . ALA A 1 80 ? 0.108 9.068 -3.857 1.00 89.88 80 ALA A C 1
ATOM 616 O O . ALA A 1 80 ? 0.173 9.243 -5.075 1.00 89.88 80 ALA A O 1
ATOM 617 N N . MET A 1 81 ? 1.209 9.068 -3.099 1.00 94.44 81 MET A N 1
ATOM 618 C CA . MET A 1 81 ? 2.552 9.208 -3.662 1.00 94.44 81 MET A CA 1
ATOM 619 C C . MET A 1 81 ? 2.928 8.008 -4.541 1.00 94.44 81 MET A C 1
ATOM 621 O O . MET A 1 81 ? 3.476 8.197 -5.626 1.00 94.44 81 MET A O 1
ATOM 625 N N . LEU A 1 82 ? 2.651 6.781 -4.092 1.00 90.50 82 LEU A N 1
ATOM 626 C CA . LEU A 1 82 ? 2.962 5.563 -4.841 1.00 90.50 82 LEU A CA 1
ATOM 627 C C . LEU A 1 82 ? 2.167 5.483 -6.147 1.00 90.50 82 LEU A C 1
ATOM 629 O O . LEU A 1 82 ? 2.740 5.118 -7.169 1.00 90.50 82 LEU A O 1
ATOM 633 N N . GLU A 1 83 ? 0.899 5.892 -6.138 1.00 87.69 83 GLU A N 1
ATOM 634 C CA . GLU A 1 83 ? 0.056 5.997 -7.335 1.00 87.69 83 GLU A CA 1
ATOM 635 C C . GLU A 1 83 ? 0.580 7.055 -8.310 1.00 87.69 83 GLU A C 1
ATOM 637 O O . GLU A 1 83 ? 0.725 6.785 -9.502 1.00 87.69 83 GLU A O 1
ATOM 642 N N . ALA A 1 84 ? 0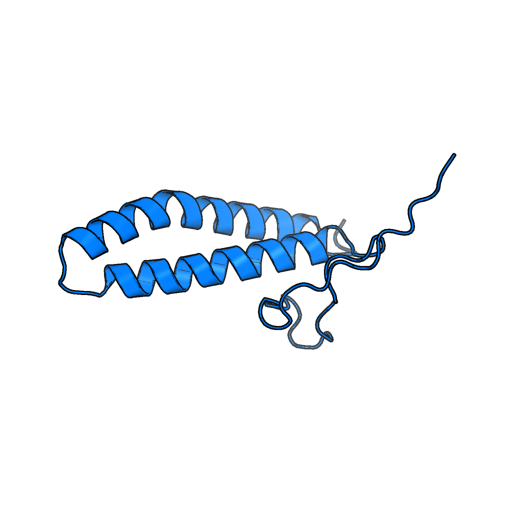.961 8.235 -7.814 1.00 88.69 84 ALA A N 1
ATOM 643 C CA . ALA A 1 84 ? 1.560 9.269 -8.656 1.00 88.69 84 ALA A CA 1
ATOM 644 C C . ALA A 1 84 ? 2.880 8.799 -9.300 1.00 88.69 84 ALA A C 1
ATOM 646 O O . ALA A 1 84 ? 3.129 9.051 -10.480 1.00 88.69 84 ALA A O 1
ATOM 647 N N . LEU A 1 85 ? 3.725 8.089 -8.544 1.00 88.12 85 LEU A N 1
ATOM 648 C CA . LEU A 1 85 ? 4.972 7.520 -9.058 1.00 88.12 85 LEU A CA 1
ATOM 649 C C . LEU A 1 85 ? 4.716 6.373 -10.047 1.00 88.12 85 LEU A C 1
ATOM 651 O O . LEU A 1 85 ? 5.449 6.244 -11.033 1.00 88.12 85 LEU A O 1
ATOM 655 N N . ALA A 1 86 ? 3.670 5.572 -9.833 1.00 84.62 86 ALA A N 1
ATOM 656 C CA . ALA A 1 86 ? 3.255 4.505 -10.741 1.00 84.62 86 ALA A CA 1
ATOM 657 C C . ALA A 1 86 ? 3.042 5.037 -12.158 1.00 84.62 86 ALA A C 1
ATOM 659 O O . ALA A 1 86 ? 3.647 4.530 -13.101 1.00 84.62 86 ALA A O 1
ATOM 660 N N . GLU A 1 87 ? 2.265 6.116 -12.287 1.00 82.81 87 GLU A N 1
ATOM 661 C CA . GLU A 1 87 ? 1.935 6.749 -13.568 1.00 82.81 87 GLU A CA 1
ATOM 662 C C . GLU A 1 87 ? 3.181 7.183 -14.348 1.00 82.81 87 GLU A C 1
ATOM 664 O O . GLU A 1 87 ? 3.216 7.077 -15.575 1.00 82.81 87 GLU A O 1
ATOM 669 N N . THR A 1 88 ? 4.229 7.619 -13.643 1.00 85.06 88 THR A N 1
ATOM 670 C CA . THR A 1 88 ? 5.491 8.069 -14.255 1.00 85.06 88 THR A CA 1
ATOM 671 C C . THR A 1 88 ? 6.455 6.942 -14.615 1.00 85.06 88 THR A C 1
ATOM 673 O O . THR A 1 88 ? 7.466 7.184 -15.270 1.00 85.06 88 THR A O 1
ATOM 676 N N . THR A 1 89 ? 6.177 5.712 -14.181 1.00 81.75 89 THR A N 1
ATOM 677 C CA . THR A 1 89 ? 7.094 4.572 -14.339 1.00 81.75 89 THR A CA 1
ATOM 678 C C . THR A 1 89 ? 6.565 3.496 -15.278 1.00 81.75 89 THR A C 1
ATOM 680 O O . THR A 1 89 ? 7.266 2.514 -15.522 1.00 81.75 89 THR A O 1
ATOM 683 N N . ILE A 1 90 ? 5.372 3.693 -15.854 1.00 76.06 90 ILE A N 1
ATOM 684 C CA . ILE A 1 90 ? 4.784 2.789 -16.846 1.00 76.06 90 ILE A CA 1
ATOM 685 C C . ILE A 1 90 ? 5.717 2.690 -18.068 1.00 76.06 90 ILE A C 1
ATOM 687 O O . ILE A 1 90 ? 5.966 3.701 -18.737 1.00 76.06 90 ILE A O 1
ATOM 691 N N . PRO A 1 91 ? 6.217 1.490 -18.415 1.00 65.00 91 PRO A N 1
ATOM 692 C CA . PRO A 1 91 ? 7.065 1.310 -19.586 1.00 65.00 91 PRO A CA 1
ATOM 693 C C . PRO A 1 91 ? 6.358 1.761 -20.874 1.00 65.00 91 PRO A C 1
ATOM 695 O O . PRO A 1 91 ? 5.251 1.318 -21.172 1.00 65.00 91 PRO A O 1
ATOM 698 N N . GLY A 1 92 ? 7.009 2.622 -21.664 1.00 62.16 92 GLY A N 1
ATOM 699 C CA . GLY A 1 92 ? 6.501 3.071 -22.969 1.00 62.16 92 GLY A CA 1
ATOM 700 C C . GLY A 1 92 ? 5.611 4.320 -22.948 1.00 62.16 92 GLY A C 1
ATOM 701 O O . GLY A 1 92 ? 5.136 4.728 -24.006 1.00 62.16 92 GLY A O 1
ATOM 702 N N . ARG A 1 93 ? 5.416 4.954 -21.787 1.00 51.59 93 ARG A N 1
ATOM 703 C CA . ARG A 1 93 ? 4.803 6.284 -21.670 1.00 51.59 93 ARG A CA 1
ATOM 704 C C . ARG A 1 93 ? 5.930 7.319 -21.524 1.00 51.59 93 ARG A C 1
ATOM 706 O O . ARG A 1 93 ? 6.522 7.428 -20.456 1.00 51.59 93 ARG A O 1
ATOM 713 N N . ALA A 1 94 ? 6.273 8.005 -22.614 1.00 43.88 94 ALA A N 1
ATOM 714 C CA . ALA A 1 94 ? 7.199 9.143 -22.650 1.00 43.88 94 ALA A CA 1
ATOM 715 C C . ALA A 1 94 ? 6.496 10.346 -23.281 1.00 43.88 94 ALA A C 1
ATOM 717 O O . ALA A 1 94 ? 5.756 10.122 -24.268 1.00 43.88 94 ALA A O 1
#

Foldseek 3Di:
DDPPPPDQDQDDQQLQPPPDPPDDRPSPRDPPDFPLSVLSSVLSVLVVLLVVLVVLCPDPDPVSVVVSVVSCVVSVVSNVVSVVVNVVRPPPDD

Radius of gyration: 16.53 Å; Cα contacts (8 Å, |Δi|>4): 78; chains: 1; bounding box: 52×25×44 Å

Secondary structure (DSSP, 8-state):
------------TT----SSTTS----TTSTT--HHHHHHHHHHHHHHHHHHHHHHHTSS-HHHHHHHHHHHHH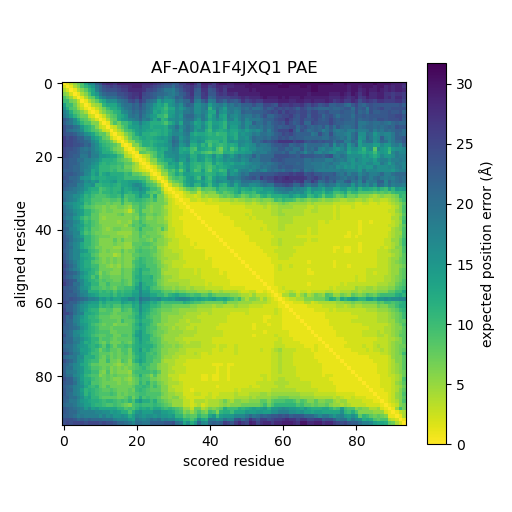HHHHHHHHHHHHHHH-TT--

Sequence (94 aa):
MVSTTAEPIRLDAGTNTNWHLSAAPVAVLNADSSLHDRLAYCWGLASRVDDITHFLAVHTDQELWRVAMLLESQVAPLLAMLEALAETTIPGRA